Protein AF-A0A3N5U5L7-F1 (afdb_monomer)

pLDDT: mean 97.66, std 2.2, range [78.19, 98.88]

Nearest PDB structures (foldseek):
  3u27-assembly1_B  TM=9.961E-01  e=3.281E-22  Leptotrichia buccalis C-1013-b
  4tlh-assembly1_A  TM=9.902E-01  e=1.292E-21  Clostridium perfringens E str. JGS1987
  3i82-assembly1_A  TM=9.880E-01  e=2.127E-20  Escherichia coli K-12
  3i87-assembly1_A  TM=8.824E-01  e=1.938E-16  Escherichia coli K-12
  3mpv-assembly1_A  TM=9.400E-01  e=2.726E-14  Escherichia coli K-12

Mean predicted aligned error: 2.47 Å

Foldseek 3Di:
DQLLVFFQKDWPDKAFAAQAQVDDPDPPRGTMDIDIDHPDPVRRVRSVVRVVCCVVPAFDWDALDDVSPWIKTFHKDQFDGPHVCVVLVHDGTFIKGKIKTAQPLQVQLQVQLVVQAVKDWSDWAHAPGSNRMTITIITDHRVSSVRSSVSSSVSSSVCVVPVPDD

Structure (mmCIF, N/CA/C/O backbone):
data_AF-A0A3N5U5L7-F1
#
_entry.id   AF-A0A3N5U5L7-F1
#
loop_
_atom_site.group_PDB
_atom_site.id
_atom_site.type_symbol
_atom_site.label_atom_id
_atom_site.label_alt_id
_atom_site.label_comp_id
_atom_site.label_asym_id
_atom_site.label_entity_id
_atom_site.label_seq_id
_atom_site.pdbx_PDB_ins_code
_atom_site.Cartn_x
_atom_site.Cartn_y
_atom_site.Cartn_z
_atom_site.occupancy
_atom_site.B_iso_or_equiv
_atom_site.auth_seq_id
_atom_site.auth_comp_id
_atom_site.auth_asym_id
_atom_site.auth_atom_id
_atom_site.pdbx_PDB_model_num
ATOM 1 N N . ASP A 1 1 ? -7.140 1.249 5.758 1.00 98.19 1 ASP A N 1
ATOM 2 C CA . ASP A 1 1 ? -6.351 2.030 6.728 1.00 98.19 1 ASP A CA 1
ATOM 3 C C . ASP A 1 1 ? -6.893 3.435 6.901 1.00 98.19 1 ASP A C 1
ATOM 5 O O . ASP A 1 1 ? -7.345 3.739 7.987 1.00 98.19 1 ASP A O 1
ATOM 9 N N . GLU A 1 2 ? -6.950 4.261 5.847 1.00 98.44 2 GLU A N 1
ATOM 10 C CA . GLU A 1 2 ? -7.453 5.643 5.971 1.00 98.44 2 GLU A CA 1
ATOM 11 C C . GLU A 1 2 ? -8.809 5.740 6.685 1.00 98.44 2 GLU A C 1
ATOM 13 O O . GLU A 1 2 ? -8.973 6.559 7.581 1.00 98.44 2 GLU A O 1
ATOM 18 N N . ALA A 1 3 ? -9.745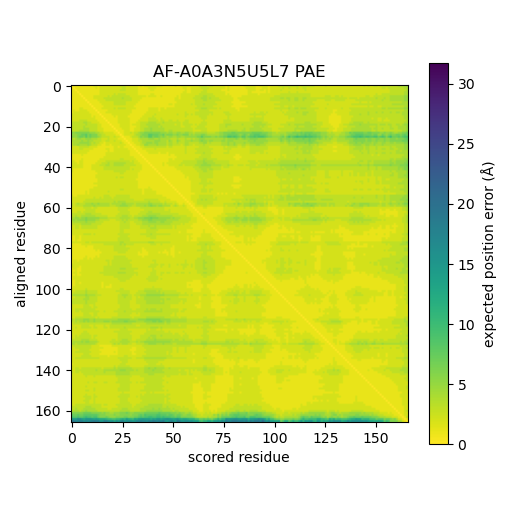 4.844 6.358 1.00 98.62 3 ALA A N 1
ATOM 19 C CA . ALA A 1 3 ? -11.055 4.768 7.000 1.00 98.62 3 ALA A CA 1
ATOM 20 C C . ALA A 1 3 ? -10.988 4.731 8.538 1.00 98.62 3 ALA A C 1
ATOM 22 O O . ALA A 1 3 ? -11.742 5.447 9.185 1.00 98.62 3 ALA A O 1
ATOM 23 N N . THR A 1 4 ? -10.044 3.983 9.120 1.00 98.69 4 THR A N 1
ATOM 24 C CA . THR A 1 4 ? -9.914 3.826 10.581 1.00 98.69 4 THR A CA 1
ATOM 25 C C . THR A 1 4 ? -9.344 5.074 11.265 1.00 98.69 4 THR A C 1
ATOM 27 O O . THR A 1 4 ? -9.173 5.093 12.479 1.00 98.69 4 THR A O 1
ATOM 30 N N . LYS A 1 5 ? -8.929 6.088 10.495 1.00 98.44 5 LYS A N 1
ATOM 31 C CA . LYS A 1 5 ? -8.514 7.404 11.006 1.00 98.44 5 LYS A CA 1
ATOM 32 C C . LYS A 1 5 ? -9.638 8.432 10.927 1.00 98.44 5 LYS A C 1
ATOM 34 O O . LYS A 1 5 ? -9.564 9.450 11.607 1.00 98.44 5 LYS A O 1
ATOM 39 N N . MET A 1 6 ? -10.622 8.186 10.065 1.00 98.31 6 MET A N 1
ATOM 40 C CA . MET A 1 6 ? -11.657 9.152 9.695 1.00 98.31 6 MET A CA 1
ATOM 41 C C . MET A 1 6 ? -13.028 8.812 10.288 1.00 98.31 6 MET A C 1
ATOM 43 O O . MET A 1 6 ? -13.911 9.664 10.270 1.00 98.31 6 MET A O 1
ATOM 47 N N . ALA A 1 7 ? -13.203 7.588 10.785 1.00 98.44 7 ALA A N 1
ATOM 48 C CA . ALA A 1 7 ? -14.426 7.081 11.394 1.00 98.44 7 ALA A CA 1
ATOM 49 C C . ALA A 1 7 ? -14.088 6.019 12.455 1.00 98.44 7 ALA A C 1
ATOM 51 O O . ALA A 1 7 ? -12.998 5.434 12.420 1.00 98.44 7 ALA A O 1
ATOM 52 N N . ASP A 1 8 ? -15.028 5.754 13.360 1.00 98.50 8 ASP A N 1
ATOM 53 C CA . ASP A 1 8 ? -14.964 4.676 14.352 1.00 98.50 8 ASP A CA 1
ATOM 54 C C . ASP A 1 8 ? -15.259 3.327 13.679 1.00 98.50 8 ASP A C 1
ATOM 56 O O . ASP A 1 8 ? -16.349 2.755 13.762 1.00 98.50 8 ASP A O 1
ATOM 60 N N . VAL A 1 9 ? -14.285 2.870 12.890 1.00 98.81 9 VAL A N 1
ATOM 61 C CA . VAL A 1 9 ? -14.366 1.633 12.117 1.00 98.81 9 VAL A CA 1
ATOM 62 C C . VAL A 1 9 ? -13.071 0.841 12.180 1.00 98.81 9 VAL A C 1
ATOM 64 O O . VAL A 1 9 ? -11.964 1.384 12.216 1.00 98.81 9 VAL A O 1
ATOM 67 N N . GLU A 1 10 ? -13.218 -0.471 12.062 1.00 98.56 10 GLU A N 1
ATOM 68 C CA . GLU A 1 10 ? -12.124 -1.427 11.980 1.00 98.56 10 GLU A CA 1
ATOM 69 C C . GLU A 1 10 ? -12.199 -2.217 10.675 1.0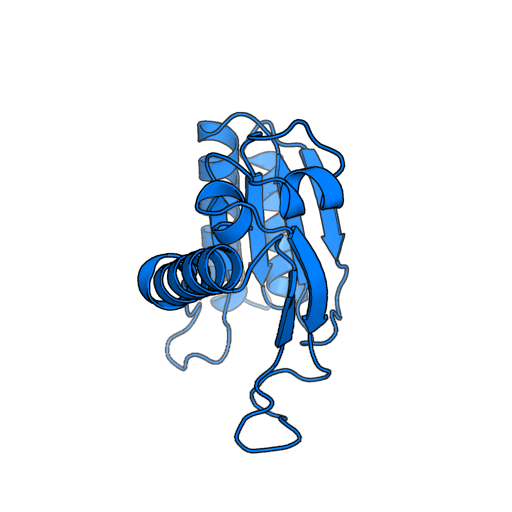0 98.56 10 GLU A C 1
ATOM 71 O O . GLU A 1 10 ? -13.277 -2.521 10.158 1.00 98.56 10 GLU A O 1
ATOM 76 N N . VAL A 1 11 ? -11.037 -2.581 10.132 1.00 98.62 11 VAL A N 1
ATOM 77 C CA . VAL A 1 11 ? -10.956 -3.502 8.993 1.00 98.62 11 VAL A CA 1
ATOM 78 C C . VAL A 1 11 ? -10.978 -4.926 9.539 1.00 98.62 11 VAL A C 1
ATOM 80 O O . VAL A 1 11 ? -9.985 -5.393 10.090 1.00 98.62 11 VAL A O 1
ATOM 83 N N . VAL A 1 12 ? -12.096 -5.626 9.361 1.00 98.38 12 VAL A N 1
ATOM 84 C CA . VAL A 1 12 ? -12.278 -7.003 9.865 1.00 98.38 12 VAL A CA 1
ATOM 85 C C . VAL A 1 12 ? -11.924 -8.070 8.830 1.00 98.38 12 VAL A C 1
ATOM 87 O O . VAL A 1 12 ? -11.767 -9.243 9.159 1.00 98.38 12 VAL A O 1
ATOM 90 N N . TYR A 1 13 ? -11.791 -7.672 7.564 1.00 98.44 13 TYR A N 1
ATOM 91 C CA . TYR A 1 13 ? -11.360 -8.542 6.478 1.00 98.44 13 TYR A CA 1
ATOM 92 C C . TYR A 1 13 ? -10.716 -7.712 5.370 1.00 98.44 13 TYR A C 1
ATOM 94 O O . TYR A 1 13 ? -11.236 -6.657 5.013 1.00 98.44 13 TYR A O 1
ATOM 102 N N . ALA A 1 14 ? -9.616 -8.203 4.805 1.00 97.62 14 ALA A N 1
ATOM 103 C CA . ALA A 1 14 ? -9.004 -7.666 3.596 1.00 97.62 14 ALA A CA 1
ATOM 104 C C . ALA A 1 14 ? -8.207 -8.777 2.903 1.00 97.62 14 ALA A C 1
ATOM 106 O O . ALA A 1 14 ? -7.223 -9.273 3.457 1.00 97.62 14 ALA A O 1
ATOM 107 N N . ARG A 1 15 ? -8.639 -9.198 1.712 1.00 97.81 15 ARG A N 1
ATOM 108 C CA . ARG A 1 15 ? -7.950 -10.222 0.914 1.00 97.81 15 ARG A CA 1
ATOM 109 C C . ARG A 1 15 ? -7.983 -9.881 -0.563 1.00 97.81 15 ARG A C 1
ATOM 111 O O . ARG A 1 15 ? -9.025 -9.489 -1.087 1.00 97.81 15 ARG A O 1
ATOM 118 N N . SER A 1 16 ? -6.840 -10.074 -1.206 1.00 97.81 16 SER A N 1
ATOM 119 C CA . SER A 1 16 ? -6.693 -9.964 -2.652 1.00 97.81 16 SER A CA 1
ATOM 120 C C . SER A 1 16 ? -7.152 -11.244 -3.348 1.00 97.81 16 SER A C 1
ATOM 122 O O . SER A 1 16 ? -7.212 -12.314 -2.739 1.00 97.81 16 SER A O 1
ATOM 124 N N . PHE A 1 17 ? -7.478 -11.139 -4.631 1.00 98.00 17 PHE A N 1
ATOM 125 C CA . PHE A 1 17 ? -7.908 -12.265 -5.454 1.00 98.00 17 PHE A CA 1
ATOM 126 C C . PHE A 1 17 ? -6.800 -12.745 -6.383 1.00 98.00 17 PHE A C 1
ATOM 128 O O . PHE A 1 17 ? -5.992 -11.958 -6.880 1.00 98.00 17 PHE A O 1
ATOM 135 N N . TYR A 1 18 ? -6.790 -14.057 -6.623 1.00 98.12 18 TYR A N 1
ATOM 136 C CA . TYR A 1 18 ? -5.787 -14.693 -7.463 1.00 98.12 18 TYR A CA 1
ATOM 137 C C . TYR A 1 18 ? -5.798 -14.131 -8.888 1.00 98.12 18 TYR A C 1
ATOM 139 O O . TYR A 1 18 ? -6.858 -13.969 -9.488 1.00 98.12 18 TYR A O 1
ATOM 147 N N . ALA A 1 19 ? -4.602 -13.868 -9.416 1.00 97.19 19 ALA A N 1
ATOM 148 C CA . ALA A 1 19 ? -4.327 -13.338 -10.751 1.00 97.19 19 ALA A CA 1
ATOM 149 C C . ALA A 1 19 ? -4.798 -11.891 -11.031 1.00 97.19 19 ALA A C 1
ATOM 151 O O . ALA A 1 19 ? -4.620 -11.403 -12.145 1.00 97.19 19 ALA A O 1
ATOM 152 N N . GLY A 1 20 ? -5.312 -11.161 -10.037 1.00 96.94 20 GLY A N 1
ATOM 153 C CA . GLY A 1 20 ? -5.597 -9.727 -10.167 1.00 96.94 20 GLY A CA 1
ATOM 154 C C . GLY A 1 20 ? -6.759 -9.366 -11.106 1.00 96.94 20 GLY A C 1
ATOM 155 O O . GLY A 1 20 ? -7.462 -10.221 -11.652 1.00 96.94 20 GLY A O 1
ATOM 156 N N . ALA A 1 21 ? -6.986 -8.064 -11.301 1.00 96.31 21 ALA A N 1
ATOM 157 C CA . ALA A 1 21 ? -8.223 -7.545 -11.899 1.00 96.31 21 ALA A CA 1
ATOM 158 C C . ALA A 1 21 ? -8.388 -7.894 -13.387 1.00 96.31 21 ALA A C 1
ATOM 160 O O . ALA A 1 21 ? -9.512 -7.927 -13.892 1.00 96.31 21 ALA A O 1
ATOM 161 N N . LYS A 1 22 ? -7.287 -8.206 -14.084 1.00 95.31 22 LYS A N 1
ATOM 162 C CA . LYS A 1 22 ? -7.303 -8.671 -15.483 1.00 95.31 22 LYS A CA 1
ATOM 163 C C . LYS A 1 22 ? -7.878 -10.092 -15.633 1.00 95.31 22 LYS A C 1
ATOM 165 O O . LYS A 1 22 ? -8.240 -10.476 -16.742 1.00 95.31 22 LYS A O 1
ATOM 170 N N . HIS A 1 23 ? -8.011 -10.846 -14.537 1.00 96.88 23 HIS A N 1
ATOM 171 C CA . HIS A 1 23 ? -8.480 -12.239 -14.514 1.00 96.88 23 HIS A CA 1
ATOM 172 C C . HIS A 1 23 ? -9.662 -12.450 -13.552 1.00 96.88 23 HIS A C 1
ATOM 174 O O . HIS A 1 23 ? -9.788 -13.475 -12.885 1.00 96.88 23 HIS A O 1
ATOM 180 N N . THR A 1 24 ? -10.546 -11.457 -13.475 1.00 95.56 24 THR A N 1
ATOM 181 C CA . THR A 1 24 ? -11.654 -11.432 -12.518 1.00 95.56 24 THR A CA 1
ATOM 182 C C . THR A 1 24 ? -12.761 -12.456 -12.828 1.00 95.56 24 THR A C 1
ATOM 184 O O . THR A 1 24 ? -13.107 -12.694 -13.986 1.00 95.56 24 THR A O 1
ATOM 187 N N . SER A 1 25 ? -13.367 -13.043 -11.788 1.00 94.06 25 SER A N 1
ATOM 188 C CA . SER A 1 25 ? -14.450 -14.040 -11.911 1.00 94.06 25 SER A CA 1
ATOM 189 C C . SER A 1 25 ? -15.811 -13.445 -12.292 1.00 94.06 25 SER A C 1
ATOM 191 O O . SER A 1 25 ? -16.733 -14.177 -12.652 1.00 94.06 25 SER A O 1
ATOM 193 N N . GLY A 1 26 ? -15.965 -12.122 -12.203 1.00 94.12 26 GLY A N 1
ATOM 194 C CA . GLY A 1 26 ? -17.213 -11.436 -12.503 1.00 94.12 26 GLY A CA 1
ATOM 195 C C . GLY A 1 26 ? -17.042 -9.924 -12.575 1.00 94.12 26 GLY A C 1
ATOM 196 O O . GLY A 1 26 ? -16.074 -9.365 -12.068 1.00 94.12 26 GLY A O 1
ATOM 197 N N . LYS A 1 27 ? -18.024 -9.247 -13.184 1.00 95.00 27 LYS A N 1
ATOM 198 C CA . LYS A 1 27 ? -17.988 -7.801 -13.481 1.00 95.00 27 LYS A CA 1
ATOM 199 C C . LYS A 1 27 ? -17.622 -6.912 -12.282 1.00 95.00 27 LYS A C 1
ATOM 201 O O . LYS A 1 27 ? -17.038 -5.852 -12.475 1.00 95.00 27 LYS A O 1
ATOM 206 N N . TRP A 1 28 ? -17.996 -7.324 -11.072 1.00 94.19 28 TRP A N 1
ATOM 207 C CA . TRP A 1 28 ? -17.844 -6.532 -9.849 1.00 94.19 28 TRP A CA 1
ATOM 208 C C . TRP A 1 28 ? -16.825 -7.106 -8.866 1.00 94.19 28 TRP A C 1
ATOM 210 O O . TRP A 1 28 ? -16.663 -6.537 -7.792 1.00 94.19 28 TRP A O 1
ATOM 220 N N . SER A 1 29 ? -16.166 -8.223 -9.192 1.00 94.12 29 SER A N 1
ATOM 221 C CA . SER A 1 29 ? -15.249 -8.852 -8.240 1.00 94.12 29 SER A CA 1
ATOM 222 C C . SER A 1 29 ? -13.968 -8.024 -8.089 1.00 94.12 29 SER A C 1
ATOM 224 O O . SER A 1 29 ? -13.465 -7.881 -6.983 1.00 94.12 29 SER A O 1
ATOM 226 N N . GLY A 1 30 ? -13.449 -7.431 -9.170 1.00 96.12 30 GLY A N 1
ATOM 227 C CA . GLY A 1 30 ? -12.178 -6.701 -9.112 1.00 96.12 30 GLY A CA 1
ATOM 228 C C . GLY A 1 30 ? -11.034 -7.629 -8.691 1.00 96.12 30 GLY A C 1
ATOM 229 O O . GLY A 1 30 ? -10.961 -8.754 -9.191 1.00 96.12 30 GLY A O 1
ATOM 230 N N . GLU A 1 31 ? -10.174 -7.167 -7.777 1.00 97.25 31 GLU A N 1
ATOM 231 C CA . GLU A 1 31 ? -8.999 -7.913 -7.285 1.00 97.25 31 GLU A CA 1
ATOM 232 C C . GLU A 1 31 ? -8.777 -7.883 -5.767 1.00 97.25 31 GLU A C 1
ATOM 234 O O . GLU A 1 31 ? -7.771 -8.401 -5.287 1.00 97.25 31 GLU A O 1
ATOM 239 N N . ILE A 1 32 ? -9.694 -7.290 -5.001 1.00 96.62 32 ILE A N 1
ATOM 240 C CA . ILE A 1 32 ? -9.621 -7.228 -3.539 1.00 96.62 32 ILE A CA 1
ATOM 241 C C . ILE A 1 32 ? -11.021 -7.101 -2.941 1.00 96.62 32 ILE A C 1
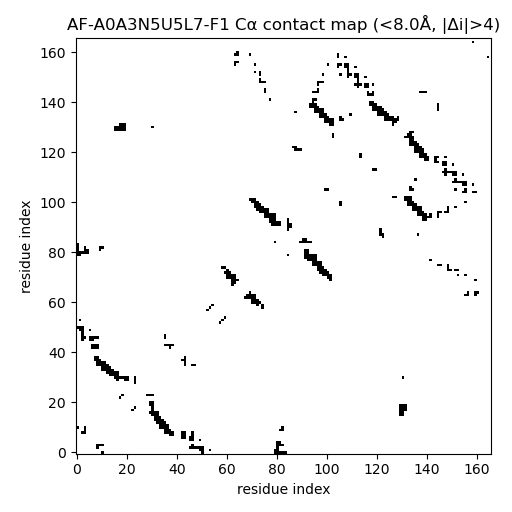ATOM 243 O O . ILE A 1 32 ? -11.877 -6.396 -3.475 1.00 96.62 32 ILE A O 1
ATOM 247 N N . MET A 1 33 ? -11.234 -7.737 -1.791 1.00 97.06 33 MET A N 1
ATOM 248 C CA . MET A 1 33 ? -12.393 -7.509 -0.934 1.00 97.06 33 MET A CA 1
ATOM 249 C C . MET A 1 33 ? -11.936 -7.055 0.446 1.00 97.06 33 MET A C 1
ATOM 251 O O . MET A 1 33 ? -11.129 -7.728 1.086 1.00 97.06 33 MET A O 1
ATOM 255 N N . ALA A 1 34 ? -12.492 -5.936 0.907 1.00 97.50 34 ALA A N 1
ATOM 256 C CA . ALA A 1 34 ? -12.290 -5.414 2.250 1.00 97.50 34 ALA A CA 1
ATOM 257 C C . ALA A 1 34 ? -13.637 -5.161 2.938 1.00 97.50 34 ALA A C 1
ATOM 259 O O . ALA A 1 34 ? -14.582 -4.696 2.300 1.00 97.50 34 ALA A O 1
ATOM 260 N N . ILE A 1 35 ? -13.719 -5.467 4.233 1.00 98.56 35 ILE A N 1
ATOM 261 C CA . ILE A 1 35 ? -14.924 -5.305 5.053 1.00 98.56 35 ILE A CA 1
ATOM 262 C C . ILE A 1 35 ? -14.585 -4.406 6.239 1.00 98.56 35 ILE A C 1
ATOM 264 O O . ILE A 1 35 ? -13.622 -4.664 6.964 1.00 98.56 35 ILE A O 1
ATOM 268 N N . LEU A 1 36 ? -15.395 -3.362 6.424 1.00 98.69 36 LEU A N 1
ATOM 269 C CA . LEU A 1 36 ? -15.349 -2.475 7.583 1.00 98.69 36 LEU A CA 1
ATOM 270 C C . LEU A 1 36 ? -16.463 -2.848 8.562 1.00 98.69 36 LEU A C 1
ATOM 272 O O . LEU A 1 36 ? -17.608 -3.029 8.145 1.00 98.69 36 LEU A O 1
ATOM 276 N N . ALA A 1 37 ? -16.131 -2.929 9.846 1.00 98.75 37 ALA A N 1
ATOM 277 C CA . ALA A 1 37 ? -17.094 -3.006 10.939 1.00 98.75 37 ALA A CA 1
ATOM 278 C C . ALA A 1 37 ? -17.057 -1.702 11.740 1.00 98.75 37 ALA A C 1
ATOM 280 O O . ALA A 1 37 ? -16.000 -1.093 11.870 1.00 98.75 37 ALA A O 1
ATOM 281 N N . GLY A 1 38 ? -18.203 -1.280 12.263 1.00 98.44 38 GLY A N 1
ATOM 282 C CA . GLY A 1 38 ? -18.346 -0.096 13.109 1.00 98.44 38 GLY A CA 1
ATOM 283 C C . GLY A 1 38 ? -19.566 -0.246 14.022 1.00 98.44 38 GLY A C 1
ATOM 284 O O . GLY A 1 38 ? -20.350 -1.184 13.831 1.00 98.44 38 GLY A O 1
ATOM 285 N N . PRO A 1 39 ? -19.741 0.646 15.009 1.00 98.44 39 PRO A N 1
ATOM 286 C CA . PRO A 1 39 ? -20.804 0.541 16.008 1.00 98.44 39 PRO A CA 1
ATOM 287 C C . PRO A 1 39 ? -22.201 0.786 15.421 1.00 98.44 39 PRO A C 1
ATOM 289 O O . PRO A 1 39 ? -23.190 0.259 15.932 1.00 98.44 39 PRO A O 1
ATOM 292 N N . ASP A 1 40 ? -22.291 1.554 14.333 1.00 98.44 40 ASP A N 1
ATOM 293 C CA . ASP A 1 40 ? -23.544 1.878 13.664 1.00 98.44 40 ASP A CA 1
ATOM 294 C C . ASP A 1 40 ? -23.361 2.130 12.147 1.00 98.44 40 ASP A C 1
ATOM 296 O O . ASP A 1 40 ? -22.237 2.256 11.643 1.00 98.44 40 ASP A O 1
ATOM 300 N N . PRO A 1 41 ? -24.463 2.193 11.369 1.00 98.62 41 PRO A N 1
ATOM 301 C CA . PRO A 1 41 ? -24.388 2.416 9.925 1.00 98.62 41 PRO A CA 1
ATOM 302 C C . PRO A 1 41 ? -23.821 3.778 9.496 1.00 98.62 41 PRO A C 1
ATOM 304 O O . PRO A 1 41 ? -23.423 3.915 8.335 1.00 98.62 41 PRO A O 1
ATOM 307 N N . ALA A 1 42 ? -23.837 4.798 10.362 1.00 98.56 42 ALA A N 1
ATOM 308 C CA . ALA A 1 42 ? -23.309 6.119 10.037 1.00 98.56 42 ALA A CA 1
ATOM 309 C C . ALA A 1 42 ? -21.776 6.096 10.036 1.00 98.56 42 ALA A C 1
ATOM 311 O O . ALA A 1 42 ? -21.178 6.541 9.053 1.00 98.56 42 ALA A O 1
ATOM 312 N N . GLU A 1 43 ? -21.159 5.477 11.044 1.00 98.69 43 GLU A N 1
ATOM 313 C CA . GLU A 1 43 ? -19.702 5.290 11.112 1.00 98.69 43 GLU A CA 1
ATOM 314 C C . GLU A 1 43 ? -19.185 4.426 9.958 1.00 98.69 43 GLU A C 1
ATOM 316 O O . GLU A 1 43 ? -18.251 4.808 9.249 1.00 98.69 43 GLU A O 1
ATOM 321 N N . VAL A 1 44 ? -19.864 3.312 9.656 1.00 98.69 44 VAL A N 1
ATOM 322 C CA . VAL A 1 44 ? -19.501 2.468 8.502 1.00 98.69 44 VAL A CA 1
ATOM 323 C C . VAL A 1 44 ? -19.577 3.258 7.191 1.00 98.69 44 VAL A C 1
ATOM 325 O O . VAL A 1 44 ? -18.686 3.152 6.346 1.00 98.69 44 VAL A O 1
ATOM 328 N N . ARG A 1 45 ? -20.608 4.094 7.006 1.00 98.75 45 ARG A N 1
ATOM 329 C CA . ARG A 1 45 ? -20.740 4.945 5.813 1.00 98.75 45 ARG A CA 1
ATOM 330 C C . ARG A 1 45 ? -19.630 5.992 5.733 1.00 98.75 45 ARG A C 1
ATOM 332 O O . ARG A 1 45 ? -19.096 6.206 4.645 1.00 98.75 45 ARG A O 1
ATOM 339 N N . ALA A 1 46 ? -19.283 6.632 6.848 1.00 98.69 46 ALA A N 1
ATOM 340 C CA . ALA A 1 46 ? -18.182 7.590 6.909 1.00 98.69 46 ALA A CA 1
ATOM 341 C C . ALA A 1 46 ? -16.844 6.920 6.548 1.00 98.69 46 ALA A C 1
ATOM 343 O O . ALA A 1 46 ? -16.121 7.419 5.682 1.00 98.69 46 ALA A O 1
ATOM 344 N N . GLY A 1 47 ? -16.574 5.735 7.106 1.00 98.69 47 GLY A N 1
ATOM 345 C CA . GLY A 1 47 ? -15.396 4.930 6.786 1.00 98.69 47 GLY A CA 1
ATOM 346 C C . GLY A 1 47 ? -15.326 4.520 5.311 1.00 98.69 47 GLY A C 1
ATOM 347 O O . GLY A 1 47 ? -14.278 4.660 4.677 1.00 98.69 47 GLY A O 1
ATOM 348 N N . LEU A 1 48 ? -16.445 4.073 4.728 1.00 98.62 48 LEU A N 1
ATOM 349 C CA . LEU A 1 48 ? -16.525 3.742 3.300 1.00 98.62 48 LEU A CA 1
ATOM 350 C C . LEU A 1 48 ? -16.274 4.964 2.410 1.00 98.62 48 LEU A C 1
ATOM 352 O O . LEU A 1 48 ? -15.529 4.860 1.437 1.00 98.62 48 LEU A O 1
ATOM 356 N N . ASN A 1 49 ? -16.846 6.123 2.747 1.00 98.62 49 ASN A N 1
ATOM 357 C CA . ASN A 1 49 ? -16.615 7.360 1.997 1.00 98.62 49 ASN A CA 1
ATOM 358 C C . ASN A 1 49 ? -15.134 7.759 2.019 1.00 98.62 49 ASN A C 1
ATOM 360 O O . ASN A 1 49 ? -14.573 8.055 0.965 1.00 98.62 49 ASN A O 1
ATOM 364 N N . ALA A 1 50 ? -14.489 7.701 3.189 1.00 98.56 50 ALA A N 1
ATOM 365 C CA . ALA A 1 50 ? -13.061 7.978 3.324 1.00 98.56 50 ALA A CA 1
ATOM 366 C C . ALA A 1 50 ? -12.200 6.988 2.519 1.00 98.56 50 ALA A C 1
ATOM 368 O O . ALA A 1 50 ? -11.263 7.395 1.835 1.00 98.56 50 ALA A O 1
ATOM 369 N N . ALA A 1 51 ? -12.535 5.693 2.544 1.00 98.19 51 ALA A N 1
ATOM 370 C CA . ALA A 1 51 ? -11.832 4.684 1.754 1.00 98.19 51 ALA A CA 1
ATOM 371 C C . ALA A 1 51 ? -11.962 4.936 0.241 1.00 98.19 51 ALA A C 1
ATOM 373 O O . ALA A 1 51 ? -10.964 4.894 -0.479 1.00 98.19 51 ALA A O 1
ATOM 374 N N . VAL A 1 52 ? -13.176 5.223 -0.240 1.00 97.56 52 VAL A N 1
ATOM 375 C CA . VAL A 1 52 ? -13.440 5.495 -1.662 1.00 97.56 52 VAL A CA 1
ATOM 376 C C . VAL A 1 52 ? -12.722 6.758 -2.129 1.00 97.56 52 VAL A C 1
ATOM 378 O O . VAL A 1 52 ? -12.136 6.750 -3.213 1.00 97.56 52 VAL A O 1
ATOM 381 N N . ASP A 1 53 ? -12.749 7.828 -1.334 1.00 98.31 53 ASP A N 1
ATOM 382 C CA . ASP A 1 53 ? -12.039 9.067 -1.655 1.00 98.31 53 ASP A CA 1
ATOM 383 C C . ASP A 1 53 ? -10.525 8.836 -1.749 1.00 98.31 53 ASP A C 1
ATOM 385 O O . ASP A 1 53 ? -9.887 9.222 -2.731 1.00 98.31 53 ASP A O 1
ATOM 389 N N . TYR A 1 54 ? -9.954 8.103 -0.790 1.00 97.88 54 TYR A N 1
ATOM 390 C CA . TYR A 1 54 ? -8.524 7.805 -0.772 1.00 97.88 54 TYR A CA 1
ATOM 391 C C . TYR A 1 54 ? -8.073 6.967 -1.975 1.00 97.88 54 TYR A C 1
ATOM 393 O O . TYR A 1 54 ? -7.047 7.270 -2.590 1.00 97.88 54 TYR A O 1
ATOM 401 N N . ILE A 1 55 ? -8.845 5.938 -2.345 1.00 95.19 55 ILE A N 1
ATOM 402 C CA . ILE A 1 55 ? -8.561 5.097 -3.521 1.00 95.19 55 ILE A CA 1
ATOM 403 C C . ILE A 1 55 ? -8.575 5.936 -4.804 1.00 95.19 55 ILE A C 1
ATOM 405 O O . ILE A 1 55 ? -7.751 5.724 -5.687 1.00 95.19 55 ILE A O 1
ATOM 409 N N . LYS A 1 56 ? -9.481 6.915 -4.909 1.00 95.25 56 LYS A N 1
ATOM 410 C CA . LYS A 1 56 ? -9.608 7.759 -6.105 1.00 95.25 56 LYS A CA 1
ATOM 411 C C . LYS A 1 56 ? -8.559 8.863 -6.204 1.00 95.25 56 LYS A C 1
ATOM 413 O O . LYS A 1 56 ? -8.299 9.330 -7.308 1.00 95.25 56 LYS A O 1
ATOM 418 N N . THR A 1 57 ? -8.007 9.321 -5.080 1.00 95.88 57 THR A N 1
ATOM 419 C CA . THR A 1 57 ? -7.225 10.570 -5.051 1.00 95.88 57 THR A CA 1
ATOM 420 C C . THR A 1 57 ? -5.795 10.427 -4.540 1.00 95.88 57 THR A C 1
ATOM 422 O O . THR A 1 57 ? -4.977 11.305 -4.817 1.00 95.88 57 THR A O 1
ATOM 425 N N . LYS A 1 58 ? -5.472 9.367 -3.784 1.00 95.62 58 LYS A N 1
ATOM 426 C CA . LYS A 1 58 ? -4.175 9.221 -3.096 1.00 95.62 58 LYS A CA 1
ATOM 427 C C . LYS A 1 58 ? -3.452 7.915 -3.411 1.00 95.62 58 LYS A C 1
ATOM 429 O O . LYS A 1 58 ? -2.242 7.948 -3.607 1.00 95.62 58 LYS A O 1
ATOM 434 N N . ALA A 1 59 ? -4.158 6.786 -3.453 1.00 93.25 59 ALA A N 1
ATOM 435 C CA . ALA A 1 59 ? -3.553 5.475 -3.700 1.00 93.25 59 ALA A CA 1
ATOM 436 C C . ALA A 1 59 ? -3.421 5.201 -5.209 1.00 93.25 59 ALA A C 1
ATOM 438 O O . ALA A 1 59 ? -4.208 4.460 -5.792 1.00 93.25 59 ALA A O 1
ATOM 439 N N . ILE A 1 60 ? -2.417 5.818 -5.836 1.00 94.44 60 ILE A N 1
ATOM 440 C CA . ILE A 1 60 ? -2.204 5.769 -7.287 1.00 94.44 60 ILE A CA 1
ATOM 441 C C . ILE A 1 60 ? -1.086 4.787 -7.653 1.00 94.44 60 ILE A C 1
ATOM 443 O O . ILE A 1 60 ? 0.023 4.875 -7.127 1.00 94.44 60 ILE A O 1
ATOM 447 N N . TRP A 1 61 ? -1.386 3.879 -8.581 1.00 97.38 61 TRP A N 1
ATOM 448 C CA . TRP A 1 61 ? -0.396 3.047 -9.265 1.00 97.38 61 TRP A CA 1
ATOM 449 C C . TRP A 1 61 ? 0.226 3.813 -10.430 1.00 97.38 61 TRP A C 1
ATOM 451 O O . TRP A 1 61 ? -0.459 4.577 -11.111 1.00 97.38 61 TRP A O 1
ATOM 461 N N . TYR A 1 62 ? 1.512 3.584 -10.670 1.00 98.06 62 TYR A N 1
ATOM 462 C CA . TYR A 1 62 ? 2.263 4.212 -11.750 1.00 98.06 62 TYR A CA 1
ATOM 463 C C . TYR A 1 62 ? 2.715 3.162 -12.753 1.00 98.06 62 TYR A C 1
ATOM 465 O O . TYR A 1 62 ? 3.037 2.033 -12.382 1.00 98.06 62 TYR A O 1
ATOM 473 N N . SER A 1 63 ? 2.768 3.571 -14.013 1.00 98.19 63 SER A N 1
ATOM 474 C CA . SER A 1 63 ? 3.382 2.796 -15.078 1.00 98.19 63 SER A CA 1
ATOM 475 C C . SER A 1 63 ? 4.896 2.996 -15.086 1.00 98.19 63 SER A C 1
ATOM 477 O O . SER A 1 63 ? 5.379 4.111 -14.863 1.00 98.19 63 SER A O 1
ATOM 479 N N . ALA A 1 64 ? 5.646 1.917 -15.303 1.00 98.19 64 ALA A N 1
ATOM 480 C CA . ALA A 1 64 ? 7.100 1.932 -15.420 1.00 98.19 64 ALA A CA 1
ATOM 481 C C . ALA A 1 64 ? 7.591 1.954 -16.877 1.00 98.19 64 ALA A C 1
ATOM 483 O O . ALA A 1 64 ? 8.793 2.086 -17.107 1.00 98.19 64 ALA A O 1
ATOM 484 N N . ASN A 1 65 ? 6.688 1.830 -17.853 1.00 97.69 65 ASN A N 1
ATOM 485 C CA . ASN A 1 65 ? 6.997 1.785 -19.279 1.00 97.69 65 ASN A CA 1
ATOM 486 C C . ASN A 1 65 ? 5.859 2.357 -20.144 1.00 97.69 65 ASN A C 1
ATOM 488 O O . ASN A 1 65 ? 4.771 2.635 -19.664 1.00 97.69 65 ASN A O 1
ATOM 492 N N . GLU A 1 66 ? 6.115 2.583 -21.433 1.00 97.12 66 GLU A N 1
ATOM 493 C CA . GLU A 1 66 ? 5.187 3.326 -22.306 1.00 97.12 66 GLU A CA 1
ATOM 494 C C . GLU A 1 66 ? 3.856 2.607 -22.583 1.00 97.12 66 GLU A C 1
ATOM 496 O O . GLU A 1 66 ? 2.871 3.262 -22.916 1.00 97.12 66 GLU A O 1
ATOM 501 N N . ASP A 1 67 ? 3.818 1.277 -22.471 1.00 97.12 67 ASP A N 1
ATOM 502 C CA . ASP A 1 67 ? 2.654 0.448 -22.808 1.00 97.12 67 ASP A CA 1
ATOM 503 C C . ASP A 1 67 ? 1.848 -0.029 -21.585 1.00 97.12 67 ASP A C 1
ATOM 505 O O . ASP A 1 67 ? 0.948 -0.860 -21.723 1.00 97.12 67 ASP A O 1
ATOM 509 N N . ASP A 1 68 ? 2.165 0.483 -20.391 1.00 96.88 68 ASP A N 1
ATOM 510 C CA . ASP A 1 68 ? 1.505 0.150 -19.123 1.00 96.88 68 ASP A CA 1
ATOM 511 C C . ASP A 1 68 ? 1.515 -1.349 -18.768 1.00 96.88 68 ASP A C 1
ATOM 513 O O . ASP A 1 68 ? 0.663 -1.845 -18.015 1.00 96.88 68 ASP A O 1
ATOM 517 N N . SER A 1 69 ? 2.486 -2.101 -19.295 1.00 96.69 69 SER A N 1
ATOM 518 C CA . SER A 1 69 ? 2.634 -3.526 -18.985 1.00 96.69 69 SER A CA 1
ATOM 519 C C . SER A 1 69 ? 3.338 -3.791 -17.650 1.00 96.69 69 SER A C 1
ATOM 521 O O . SER A 1 69 ? 3.114 -4.852 -17.061 1.00 96.69 69 SER A O 1
ATOM 523 N N . ILE A 1 70 ? 4.111 -2.829 -17.130 1.00 97.69 70 ILE A N 1
ATOM 524 C CA . ILE A 1 70 ? 4.795 -2.912 -15.833 1.00 97.69 70 ILE A CA 1
ATOM 525 C C . ILE A 1 70 ? 4.267 -1.798 -14.928 1.00 97.69 70 ILE A C 1
ATOM 527 O O . ILE A 1 70 ? 4.479 -0.617 -15.193 1.00 97.69 70 ILE A O 1
ATOM 531 N N . ALA A 1 71 ? 3.598 -2.167 -13.837 1.00 98.12 71 ALA A N 1
ATOM 532 C CA . ALA A 1 71 ? 3.048 -1.218 -12.873 1.00 98.12 71 ALA A CA 1
ATOM 533 C C . ALA A 1 71 ? 3.706 -1.366 -11.497 1.00 98.12 71 ALA A C 1
ATOM 535 O O . ALA A 1 71 ? 4.168 -2.442 -11.114 1.00 98.12 71 ALA A O 1
ATOM 536 N N . PHE A 1 72 ? 3.727 -0.282 -10.728 1.00 98.69 72 PHE A N 1
ATOM 537 C CA . PHE A 1 72 ? 4.257 -0.274 -9.368 1.00 98.69 72 PHE A CA 1
ATOM 538 C C . PHE A 1 72 ? 3.563 0.779 -8.493 1.00 98.69 72 PHE A C 1
ATOM 540 O O . PHE A 1 72 ? 2.893 1.694 -8.977 1.00 98.69 72 PHE A O 1
ATOM 547 N N . PHE A 1 73 ? 3.725 0.643 -7.180 1.00 98.69 73 PHE A N 1
ATOM 548 C CA . PHE A 1 73 ? 3.055 1.441 -6.159 1.00 98.69 73 PHE A CA 1
ATOM 549 C C . PHE A 1 73 ? 4.075 1.902 -5.105 1.00 98.69 73 PHE A C 1
ATOM 551 O O . PHE A 1 73 ? 4.357 1.158 -4.169 1.00 98.69 73 PHE A O 1
ATOM 558 N N . PRO A 1 74 ? 4.685 3.092 -5.260 1.00 98.12 74 PRO A N 1
ATOM 559 C CA . PRO A 1 74 ? 5.676 3.645 -4.336 1.00 98.12 74 PRO A CA 1
ATOM 560 C C . PRO A 1 74 ? 5.014 4.607 -3.332 1.00 98.12 74 PRO A C 1
ATOM 562 O O . PRO A 1 74 ? 5.255 5.817 -3.356 1.00 98.12 74 PRO A O 1
ATOM 565 N N . HIS A 1 75 ? 4.110 4.107 -2.492 1.00 98.62 75 HIS A N 1
ATOM 566 C CA . HIS A 1 75 ? 3.226 4.969 -1.704 1.00 98.62 75 HIS A CA 1
ATOM 567 C C . HIS A 1 75 ? 3.759 5.245 -0.301 1.00 98.62 75 HIS A C 1
ATOM 569 O O . HIS A 1 75 ? 4.190 4.334 0.399 1.00 98.62 75 HIS A O 1
ATOM 575 N N . VAL A 1 76 ? 3.686 6.497 0.152 1.00 98.44 76 VAL A N 1
ATOM 576 C CA . VAL A 1 76 ? 4.109 6.887 1.506 1.00 98.44 76 VAL A CA 1
ATOM 577 C C . VAL A 1 76 ? 2.889 7.254 2.331 1.00 98.44 76 VAL A C 1
ATOM 579 O O . VAL A 1 76 ? 2.119 8.149 1.978 1.00 98.44 76 VAL A O 1
ATOM 582 N N . ILE A 1 77 ? 2.745 6.595 3.473 1.00 98.50 77 ILE A N 1
ATOM 583 C CA . ILE A 1 77 ? 1.709 6.876 4.459 1.00 98.50 77 ILE A CA 1
ATOM 584 C C . ILE A 1 77 ? 2.402 7.570 5.627 1.00 98.50 77 ILE A C 1
ATOM 586 O O . ILE A 1 77 ? 3.114 6.943 6.404 1.00 98.50 77 ILE A O 1
ATOM 590 N N . SER A 1 78 ? 2.203 8.883 5.747 1.00 97.69 78 SER A N 1
ATOM 591 C CA . SER A 1 78 ? 2.843 9.698 6.790 1.00 97.69 78 SER A CA 1
ATOM 592 C C . SER A 1 78 ? 2.384 9.343 8.203 1.00 97.69 78 SER A C 1
ATOM 594 O O . SER A 1 78 ? 3.131 9.540 9.155 1.00 97.69 78 SER A O 1
ATOM 596 N N . ARG A 1 79 ? 1.154 8.837 8.335 1.00 98.25 79 ARG A N 1
ATOM 597 C CA . ARG A 1 79 ? 0.562 8.412 9.601 1.00 98.25 79 ARG A CA 1
ATOM 598 C C . ARG A 1 79 ? -0.403 7.257 9.360 1.00 98.25 79 ARG A C 1
ATOM 600 O O . ARG A 1 79 ? -1.467 7.456 8.758 1.00 98.25 79 ARG A O 1
ATOM 607 N N . THR A 1 80 ? -0.016 6.070 9.813 1.00 98.69 80 THR A N 1
ATOM 608 C CA . THR A 1 80 ? -0.843 4.856 9.748 1.00 98.69 80 THR A CA 1
ATOM 609 C C . THR A 1 80 ? -2.068 4.941 10.660 1.00 98.69 80 THR A C 1
ATOM 611 O O . THR A 1 80 ? -2.056 5.606 11.699 1.00 98.69 80 THR A O 1
ATOM 614 N N . GLY A 1 81 ? -3.157 4.312 10.229 1.00 98.75 81 GLY A N 1
ATOM 615 C CA . GLY A 1 81 ? -4.325 4.000 11.044 1.00 98.75 81 GLY A CA 1
ATOM 616 C C . GLY A 1 81 ? -4.143 2.689 11.808 1.00 98.75 81 GLY A C 1
ATOM 617 O O . GLY A 1 81 ? -3.100 2.042 11.736 1.00 98.75 81 GLY A O 1
ATOM 618 N N . SER A 1 82 ? -5.176 2.281 12.545 1.00 98.62 82 SER A N 1
ATOM 619 C CA . SER A 1 82 ? -5.129 1.079 13.383 1.00 98.62 82 SER A CA 1
ATOM 620 C C . SER A 1 82 ? -4.867 -0.191 12.575 1.00 98.62 82 SER A C 1
ATOM 622 O O . SER A 1 82 ? -4.166 -1.077 13.058 1.00 98.62 82 SER A O 1
ATOM 624 N N . TYR A 1 83 ? -5.354 -0.266 11.332 1.00 98.69 83 TYR A N 1
ATOM 625 C CA . TYR A 1 83 ? -5.209 -1.458 10.498 1.00 98.69 83 TYR A CA 1
ATOM 626 C C . TYR A 1 83 ? -3.753 -1.745 10.107 1.00 98.69 83 TYR A C 1
ATOM 628 O O . TYR A 1 83 ? -3.249 -2.835 10.379 1.00 98.69 83 TYR A O 1
ATOM 636 N N . LEU A 1 84 ? -3.058 -0.791 9.476 1.00 98.50 84 LEU A N 1
ATOM 637 C CA . LEU A 1 84 ? -1.678 -1.015 9.033 1.00 98.50 84 LEU A CA 1
ATOM 638 C C . LEU A 1 84 ? -0.691 -1.015 10.194 1.00 98.50 84 LEU A C 1
ATOM 640 O O . LEU A 1 84 ? 0.262 -1.792 10.152 1.00 98.50 84 LEU A O 1
ATOM 644 N N . SER A 1 85 ? -0.931 -0.216 11.241 1.00 98.62 85 SER A N 1
ATOM 645 C CA . SER A 1 85 ? -0.103 -0.275 12.449 1.00 98.62 85 SER A CA 1
ATOM 646 C C . SER A 1 85 ? -0.157 -1.663 13.094 1.00 98.62 85 SER A C 1
ATOM 648 O O . SER A 1 85 ? 0.890 -2.232 13.395 1.00 98.62 85 SER A O 1
ATOM 650 N N . ALA A 1 86 ? -1.355 -2.246 13.234 1.00 98.25 86 ALA A N 1
ATOM 651 C CA . ALA A 1 86 ? -1.517 -3.593 13.778 1.00 98.25 86 ALA A CA 1
ATOM 652 C C . ALA A 1 86 ? -0.904 -4.666 12.866 1.00 98.25 86 ALA A C 1
ATOM 654 O O . ALA A 1 86 ? -0.158 -5.516 13.346 1.00 98.25 86 ALA A O 1
ATOM 655 N N . MET A 1 87 ? -1.161 -4.605 11.552 1.00 97.56 87 MET A N 1
ATOM 656 C CA . MET A 1 87 ? -0.603 -5.555 10.577 1.00 97.56 87 MET A CA 1
ATOM 657 C C . MET A 1 87 ? 0.931 -5.571 10.599 1.00 97.56 87 MET A C 1
ATOM 659 O O . MET A 1 87 ? 1.535 -6.639 10.554 1.00 97.56 87 MET A O 1
ATOM 663 N N . CYS A 1 88 ? 1.555 -4.395 10.665 1.00 97.88 88 CYS A N 1
ATOM 664 C CA . CYS A 1 88 ? 3.010 -4.251 10.660 1.00 97.88 88 CYS A CA 1
ATOM 665 C C . CYS A 1 88 ? 3.638 -4.400 12.053 1.00 97.88 88 CYS A C 1
ATOM 667 O O . CYS A 1 88 ? 4.856 -4.309 12.175 1.00 97.88 88 CYS A O 1
ATOM 669 N N . ASN A 1 89 ? 2.830 -4.588 13.103 1.00 98.19 89 ASN A N 1
ATOM 670 C CA . ASN A 1 89 ? 3.277 -4.599 14.496 1.00 98.19 89 ASN A CA 1
ATOM 671 C C . ASN A 1 89 ? 4.135 -3.366 14.862 1.00 98.19 89 ASN A C 1
ATOM 673 O O . ASN A 1 89 ? 5.211 -3.479 15.453 1.00 98.19 89 ASN A O 1
ATOM 677 N N . ILE A 1 90 ? 3.657 -2.176 14.488 1.00 98.50 90 ILE A N 1
ATOM 678 C CA . ILE A 1 90 ? 4.296 -0.881 14.772 1.00 98.50 90 ILE A CA 1
ATOM 679 C C . ILE A 1 90 ? 3.362 0.024 15.586 1.00 98.50 90 ILE A C 1
ATOM 681 O O . ILE A 1 90 ? 2.144 -0.177 15.570 1.00 98.50 90 ILE A O 1
ATOM 685 N N . PRO A 1 91 ? 3.893 1.046 16.285 1.00 98.56 91 PRO A N 1
ATOM 686 C CA . PRO A 1 91 ? 3.061 2.016 16.987 1.00 98.56 91 PRO A CA 1
ATOM 687 C C . PRO A 1 91 ? 2.016 2.680 16.079 1.00 98.56 91 PRO A C 1
ATOM 689 O O . PRO A 1 91 ? 2.265 2.963 14.904 1.00 98.56 91 PRO A O 1
ATOM 692 N N . LEU A 1 92 ? 0.840 2.964 16.647 1.00 98.50 92 LEU A N 1
ATOM 693 C CA . LEU A 1 92 ? -0.221 3.674 15.940 1.00 98.50 92 LEU A CA 1
ATOM 694 C C . LEU A 1 92 ? 0.275 5.035 15.444 1.00 98.50 92 LEU A C 1
ATOM 696 O O . LEU A 1 92 ? 0.754 5.858 16.227 1.00 98.50 92 LEU A O 1
ATOM 700 N N . GLY A 1 93 ? 0.098 5.296 14.151 1.00 98.38 93 GLY A N 1
ATOM 701 C CA . GLY A 1 93 ? 0.501 6.555 13.539 1.00 98.38 93 GLY A CA 1
ATOM 702 C C . G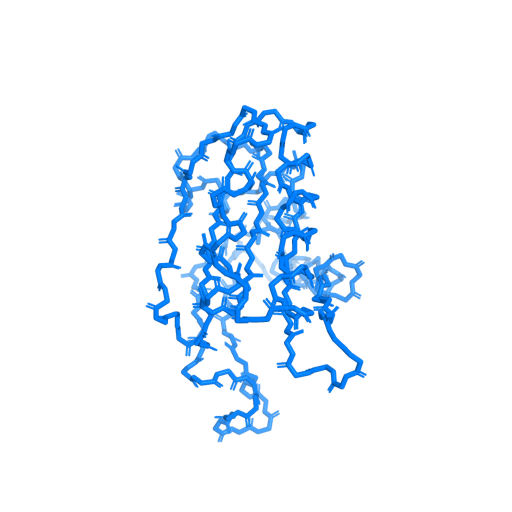LY A 1 93 ? 1.958 6.611 13.089 1.00 98.38 93 GLY A C 1
ATOM 703 O O . GLY A 1 93 ? 2.364 7.647 12.564 1.00 98.38 93 GLY A O 1
ATOM 704 N N . SER A 1 94 ? 2.725 5.527 13.221 1.00 98.62 94 SER A N 1
ATOM 705 C CA . SER A 1 94 ? 4.051 5.434 12.609 1.00 98.62 94 SER A CA 1
ATOM 706 C C . SER A 1 94 ? 3.978 5.655 11.089 1.00 98.62 94 SER A C 1
ATOM 708 O O . SER A 1 94 ? 3.034 5.167 10.450 1.00 98.62 94 SER A O 1
ATOM 710 N N . PRO A 1 95 ? 4.945 6.366 10.485 1.00 98.69 95 PRO A N 1
ATOM 711 C CA . PRO A 1 95 ? 5.060 6.462 9.037 1.00 98.69 95 PRO A CA 1
ATOM 712 C C . PRO A 1 95 ? 5.469 5.121 8.426 1.00 98.69 95 PRO A C 1
ATOM 714 O O . PRO A 1 95 ? 6.223 4.352 9.032 1.00 98.69 95 PRO A O 1
ATOM 717 N N . ILE A 1 96 ? 5.009 4.866 7.203 1.00 98.75 96 ILE A N 1
ATOM 718 C CA . ILE A 1 96 ? 5.463 3.729 6.400 1.00 98.75 96 ILE A CA 1
ATOM 719 C C . ILE A 1 96 ? 5.604 4.107 4.924 1.00 98.75 96 ILE A C 1
ATOM 721 O O . ILE A 1 96 ? 4.842 4.918 4.393 1.00 98.75 96 ILE A O 1
ATOM 725 N N . ALA A 1 97 ? 6.548 3.465 4.246 1.00 98.75 97 ALA A N 1
ATOM 726 C CA . ALA A 1 97 ? 6.578 3.346 2.797 1.00 98.75 97 ALA A CA 1
ATOM 727 C C . ALA A 1 97 ? 5.978 1.989 2.409 1.00 98.75 97 ALA A C 1
ATOM 729 O O . ALA A 1 97 ? 6.525 0.944 2.758 1.00 98.75 97 ALA A O 1
ATOM 730 N N . TYR A 1 98 ? 4.846 2.008 1.712 1.00 98.75 98 TYR A N 1
ATOM 731 C CA . TYR A 1 98 ? 4.189 0.830 1.165 1.00 98.75 98 TYR A CA 1
ATOM 732 C C . TYR A 1 98 ? 4.566 0.697 -0.311 1.00 98.75 98 TYR A C 1
ATOM 734 O O . TYR A 1 98 ? 4.101 1.461 -1.156 1.00 98.75 98 TYR A O 1
ATOM 742 N N . LEU A 1 99 ? 5.442 -0.265 -0.593 1.00 98.81 99 LEU A N 1
ATOM 743 C CA . LEU A 1 99 ? 6.104 -0.434 -1.878 1.00 98.81 99 LEU A CA 1
ATOM 744 C C . LEU A 1 99 ? 5.679 -1.759 -2.513 1.00 98.81 99 LEU A C 1
ATOM 746 O O . LEU A 1 99 ? 5.818 -2.823 -1.908 1.00 98.81 99 LEU A O 1
ATOM 750 N N . VAL A 1 100 ? 5.143 -1.702 -3.727 1.00 98.81 100 VAL A N 1
ATOM 751 C CA . VAL A 1 100 ? 4.679 -2.879 -4.479 1.00 98.81 100 VAL A CA 1
ATOM 752 C C . VAL A 1 100 ? 5.171 -2.758 -5.916 1.00 98.81 100 VAL A C 1
ATOM 754 O O . VAL A 1 100 ? 5.109 -1.677 -6.497 1.00 98.81 100 VAL A O 1
ATOM 757 N N . ALA A 1 101 ? 5.668 -3.848 -6.491 1.00 98.69 101 ALA A N 1
ATOM 758 C CA . ALA A 1 101 ? 6.054 -3.928 -7.900 1.00 98.69 101 ALA A CA 1
ATOM 759 C C . ALA A 1 101 ? 6.018 -5.388 -8.372 1.00 98.69 101 ALA A C 1
ATOM 761 O O . ALA A 1 101 ? 5.789 -6.311 -7.579 1.00 98.69 101 ALA A O 1
ATOM 762 N N . THR A 1 102 ? 6.199 -5.598 -9.671 1.00 97.81 102 THR A N 1
ATOM 763 C CA . THR A 1 102 ? 6.354 -6.931 -10.259 1.00 97.81 102 THR A CA 1
ATOM 764 C C . THR A 1 102 ? 7.567 -7.665 -9.654 1.00 97.81 102 THR A C 1
ATOM 766 O O . THR A 1 102 ? 8.447 -7.024 -9.070 1.00 97.81 102 THR A O 1
ATOM 769 N N . PRO A 1 103 ? 7.616 -9.012 -9.707 1.00 98.06 103 PRO A N 1
ATOM 770 C CA . PRO A 1 103 ? 8.519 -9.805 -8.868 1.00 98.06 103 PRO A CA 1
ATOM 771 C C . PRO A 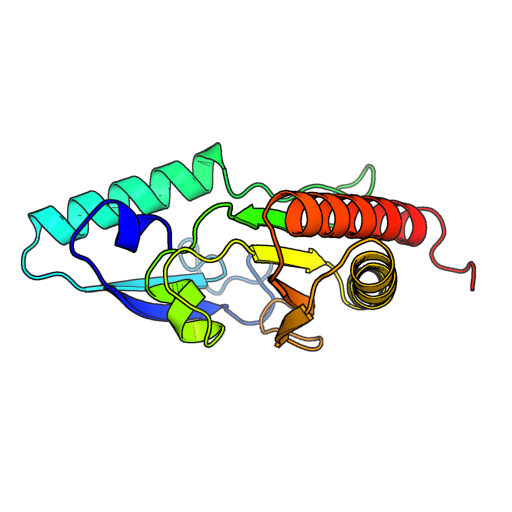1 103 ? 10.004 -9.417 -8.914 1.00 98.06 103 PRO A C 1
ATOM 773 O O . PRO A 1 103 ? 10.616 -9.260 -7.858 1.00 98.06 103 PRO A O 1
ATOM 776 N N . ASN A 1 104 ? 10.585 -9.252 -10.106 1.00 96.12 104 ASN A N 1
ATOM 777 C CA . ASN A 1 104 ? 12.018 -8.976 -10.249 1.00 96.12 104 ASN A CA 1
ATOM 778 C C . ASN A 1 104 ? 12.334 -7.511 -9.940 1.00 96.12 104 ASN A C 1
ATOM 780 O O . ASN A 1 104 ? 13.213 -7.219 -9.129 1.00 96.12 104 ASN A O 1
ATOM 784 N N . GLU A 1 105 ? 11.577 -6.599 -10.546 1.00 97.75 105 GLU A N 1
ATOM 785 C CA . GLU A 1 105 ? 11.691 -5.155 -10.369 1.00 97.75 105 GLU A CA 1
ATOM 786 C C . GLU A 1 105 ? 11.592 -4.791 -8.890 1.00 97.75 105 GLU A C 1
ATOM 788 O O . GLU A 1 105 ? 12.419 -4.043 -8.374 1.00 97.75 105 GLU A O 1
ATOM 793 N N . GLY A 1 106 ? 10.614 -5.366 -8.192 1.00 97.88 106 GLY A N 1
ATOM 794 C CA . GLY A 1 106 ? 10.372 -5.092 -6.787 1.00 97.88 106 GLY A CA 1
ATOM 795 C C . GLY A 1 106 ? 11.461 -5.618 -5.859 1.00 97.88 106 GLY A C 1
ATOM 796 O O . GLY A 1 106 ? 11.882 -4.885 -4.967 1.00 97.88 106 GLY A O 1
ATOM 797 N N . LEU A 1 107 ? 11.957 -6.845 -6.058 1.00 97.94 107 LEU A N 1
ATOM 798 C CA . LEU A 1 107 ? 13.014 -7.393 -5.197 1.00 97.94 107 LEU A CA 1
ATOM 799 C C . LEU A 1 107 ? 14.337 -6.633 -5.360 1.00 97.94 107 LEU A C 1
ATOM 801 O O . LEU A 1 107 ? 15.000 -6.345 -4.364 1.00 97.94 107 LEU A O 1
ATOM 805 N N . VAL A 1 108 ? 14.694 -6.249 -6.590 1.00 97.75 108 VAL A N 1
ATOM 806 C CA . VAL A 1 108 ? 15.879 -5.412 -6.848 1.00 97.75 108 VAL A CA 1
ATOM 807 C C . VAL A 1 108 ? 15.682 -4.002 -6.276 1.00 97.75 108 VAL A C 1
ATOM 809 O O . VAL A 1 108 ? 16.584 -3.446 -5.647 1.00 97.75 108 VAL A O 1
ATOM 812 N N . ALA A 1 109 ? 14.492 -3.421 -6.441 1.00 98.50 109 ALA A N 1
ATOM 813 C CA . ALA A 1 109 ? 14.171 -2.098 -5.916 1.00 98.50 109 ALA A CA 1
ATOM 814 C C . ALA A 1 109 ? 14.079 -2.042 -4.385 1.00 98.50 109 ALA A C 1
ATOM 816 O O . ALA A 1 109 ? 14.400 -1.007 -3.801 1.00 98.50 109 ALA A O 1
ATOM 817 N N . LEU A 1 110 ? 13.686 -3.135 -3.725 1.00 98.69 110 LEU A N 1
ATOM 818 C CA . LEU A 1 110 ? 13.685 -3.248 -2.266 1.00 98.69 110 LEU A CA 1
ATOM 819 C C . LEU A 1 110 ? 15.099 -3.077 -1.701 1.00 98.69 110 LEU A C 1
ATOM 821 O O . LEU A 1 110 ? 15.290 -2.280 -0.785 1.00 98.69 110 LEU A O 1
ATOM 825 N N . ASP A 1 111 ? 16.097 -3.762 -2.263 1.00 98.44 111 ASP A N 1
ATOM 826 C CA . ASP A 1 111 ? 17.492 -3.606 -1.829 1.00 98.44 111 ASP A CA 1
ATOM 827 C C . ASP A 1 111 ? 17.972 -2.149 -1.970 1.00 98.44 111 ASP A C 1
ATOM 829 O O . ASP A 1 111 ? 18.550 -1.584 -1.038 1.00 98.44 111 ASP A O 1
ATOM 833 N N . ALA A 1 112 ? 17.650 -1.501 -3.094 1.00 98.31 112 ALA A N 1
ATOM 834 C CA . ALA A 1 112 ? 17.958 -0.087 -3.302 1.00 98.31 112 ALA A CA 1
ATOM 835 C C . ALA A 1 112 ? 17.259 0.825 -2.276 1.00 98.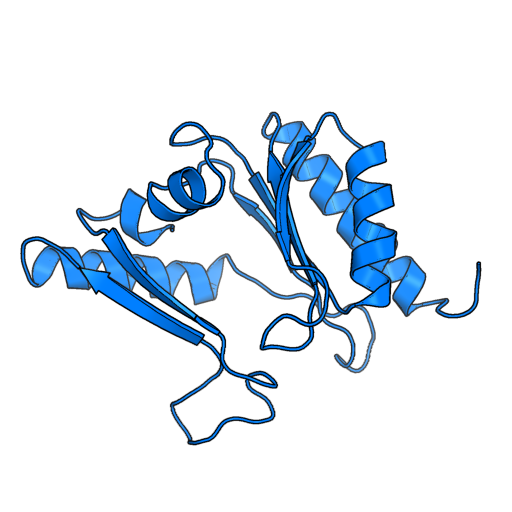31 112 ALA A C 1
ATOM 837 O O . ALA A 1 112 ? 17.875 1.761 -1.766 1.00 98.31 112 ALA A O 1
ATOM 838 N N . ALA A 1 113 ? 15.996 0.544 -1.941 1.00 98.75 113 ALA A N 1
ATOM 839 C CA . ALA A 1 113 ? 15.234 1.304 -0.955 1.00 98.75 113 ALA A CA 1
ATOM 840 C C . ALA A 1 113 ? 15.862 1.212 0.444 1.00 98.75 113 ALA A C 1
ATOM 842 O O . ALA A 1 113 ? 16.105 2.247 1.066 1.00 98.75 113 ALA A O 1
ATOM 843 N N . LEU A 1 114 ? 16.199 -0.000 0.896 1.00 98.75 114 LEU A N 1
ATOM 844 C CA . LEU A 1 114 ? 16.824 -0.246 2.204 1.00 98.75 114 LEU A CA 1
ATOM 845 C C . LEU A 1 114 ? 18.189 0.433 2.345 1.00 98.75 114 LEU A C 1
ATOM 847 O O . LEU A 1 114 ? 18.551 0.876 3.427 1.00 98.75 114 LEU A O 1
ATOM 851 N N . LYS A 1 115 ? 18.953 0.531 1.253 1.00 98.62 115 LYS A N 1
ATOM 852 C CA . LYS A 1 115 ? 20.270 1.189 1.246 1.00 98.62 115 LYS A CA 1
ATOM 853 C C . LYS A 1 115 ? 20.191 2.714 1.169 1.00 98.62 115 LYS A C 1
ATOM 855 O O . LYS A 1 115 ? 21.187 3.384 1.427 1.00 98.62 115 LYS A O 1
ATOM 860 N N . SER A 1 116 ? 19.044 3.264 0.776 1.00 98.19 116 SER A N 1
ATOM 861 C CA . SER A 1 116 ? 18.886 4.701 0.523 1.00 98.19 116 SER A CA 1
ATOM 862 C C . SER A 1 116 ? 18.504 5.526 1.752 1.00 98.19 116 SER A C 1
ATOM 864 O O . SER A 1 116 ? 18.664 6.746 1.730 1.00 98.19 116 SER A O 1
ATOM 866 N N . ALA A 1 117 ? 17.975 4.891 2.798 1.00 98.06 117 ALA A N 1
ATOM 867 C CA . ALA A 1 117 ? 17.409 5.571 3.956 1.00 98.06 117 ALA A CA 1
ATOM 868 C C . ALA A 1 117 ? 17.452 4.685 5.207 1.00 98.06 117 ALA A C 1
ATOM 870 O O . ALA A 1 117 ? 17.527 3.463 5.101 1.00 98.06 117 ALA A O 1
ATOM 871 N N . ASP A 1 118 ? 17.358 5.301 6.387 1.00 98.56 118 ASP A N 1
ATOM 872 C CA . ASP A 1 118 ? 17.253 4.583 7.662 1.00 98.56 118 ASP A CA 1
ATOM 873 C C . ASP A 1 118 ? 15.829 4.039 7.850 1.00 98.56 118 ASP A C 1
ATOM 875 O O . ASP A 1 118 ? 14.946 4.690 8.415 1.00 98.56 118 ASP A O 1
ATOM 879 N N . VAL A 1 119 ? 15.580 2.865 7.269 1.00 98.81 119 VAL A N 1
ATOM 880 C CA . VAL A 1 119 ? 14.283 2.187 7.299 1.00 98.81 119 VAL A CA 1
ATOM 881 C C . VAL A 1 119 ? 14.441 0.702 7.608 1.00 98.81 119 VAL A C 1
ATOM 883 O O . VAL A 1 119 ? 15.446 0.074 7.285 1.00 98.81 119 VAL A O 1
ATOM 886 N N . SER A 1 120 ? 13.410 0.115 8.210 1.00 98.62 120 SER A N 1
ATOM 887 C CA . SER A 1 120 ? 13.337 -1.313 8.531 1.00 98.62 120 SER A CA 1
ATOM 888 C C . SER A 1 120 ? 12.125 -1.963 7.873 1.00 98.62 120 SER A C 1
ATOM 890 O O . SER A 1 120 ? 11.054 -1.360 7.800 1.00 98.62 120 SER A O 1
ATOM 892 N N . ILE A 1 121 ? 12.275 -3.212 7.424 1.00 98.75 121 ILE A N 1
ATOM 893 C CA . ILE A 1 121 ? 11.154 -4.024 6.934 1.00 98.75 121 ILE A CA 1
ATOM 894 C C . ILE A 1 121 ? 10.246 -4.379 8.111 1.00 98.75 121 ILE A C 1
ATOM 896 O O . ILE A 1 121 ? 10.701 -4.985 9.079 1.00 98.75 121 ILE A O 1
ATOM 900 N N . VAL A 1 122 ? 8.959 -4.054 7.998 1.00 98.69 122 VAL A N 1
ATOM 901 C CA . VAL A 1 122 ? 7.935 -4.397 9.003 1.00 98.69 122 VAL A CA 1
ATOM 902 C C . VAL A 1 122 ? 6.860 -5.339 8.472 1.00 98.69 122 VAL A C 1
ATOM 904 O O . VAL A 1 122 ? 6.198 -6.023 9.244 1.00 98.69 122 VAL A O 1
ATOM 907 N N . ALA A 1 123 ? 6.728 -5.443 7.150 1.00 98.50 123 ALA A N 1
ATOM 908 C CA . ALA A 1 123 ? 5.960 -6.493 6.497 1.00 98.50 123 ALA A CA 1
ATOM 909 C C . ALA A 1 123 ? 6.566 -6.791 5.125 1.00 98.50 123 ALA A C 1
ATOM 911 O O . ALA A 1 123 ? 6.953 -5.870 4.407 1.00 98.50 123 ALA A O 1
ATOM 912 N N . LEU A 1 124 ? 6.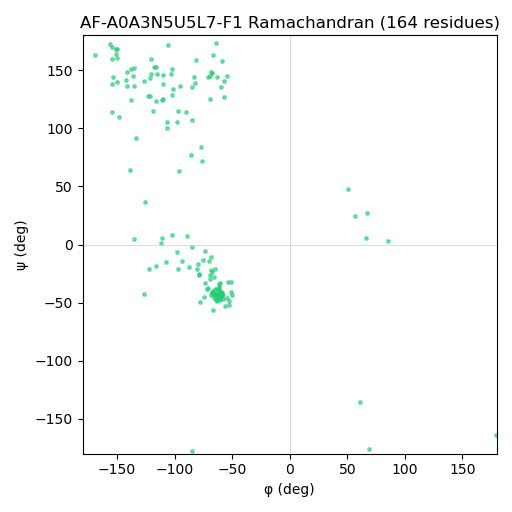625 -8.067 4.745 1.00 98.12 124 LEU A N 1
ATOM 913 C CA . LEU A 1 124 ? 7.128 -8.502 3.445 1.00 98.12 124 LEU A CA 1
ATOM 914 C C . LEU A 1 124 ? 6.231 -9.603 2.884 1.00 98.12 124 LEU A C 1
ATOM 916 O O . LEU A 1 124 ? 6.017 -10.633 3.515 1.00 98.12 124 LEU A O 1
ATOM 920 N N . THR A 1 125 ? 5.732 -9.377 1.676 1.00 97.94 125 THR A N 1
ATOM 921 C CA . THR A 1 125 ? 5.043 -10.362 0.845 1.00 97.94 125 THR A CA 1
ATOM 922 C C . THR A 1 125 ? 5.985 -10.746 -0.284 1.00 97.94 125 THR A C 1
ATOM 924 O O . THR A 1 125 ? 6.138 -10.001 -1.256 1.00 97.94 125 THR A O 1
ATOM 927 N N . MET A 1 126 ? 6.640 -11.897 -0.133 1.00 98.00 126 MET A N 1
ATOM 928 C CA . MET A 1 126 ? 7.462 -12.470 -1.198 1.00 98.00 126 MET A CA 1
ATOM 929 C C . MET A 1 126 ? 6.591 -12.805 -2.414 1.00 98.00 126 MET A C 1
ATOM 931 O O . MET A 1 126 ? 5.445 -13.224 -2.236 1.00 98.00 126 MET A O 1
ATOM 935 N N . PRO A 1 127 ? 7.104 -12.637 -3.644 1.00 97.00 127 PRO A N 1
ATOM 936 C CA . PRO A 1 127 ? 6.343 -12.992 -4.827 1.00 97.00 127 PRO A CA 1
ATOM 937 C C . PRO A 1 127 ? 6.173 -14.523 -4.944 1.00 97.00 127 PRO A C 1
ATOM 939 O O . PRO A 1 127 ? 7.111 -15.262 -4.633 1.00 97.00 127 PRO A O 1
ATOM 942 N N . PRO A 1 128 ? 5.025 -15.009 -5.452 1.00 97.12 128 PRO A N 1
ATOM 943 C CA . PRO A 1 128 ? 3.854 -14.220 -5.827 1.00 97.12 128 PRO A CA 1
ATOM 944 C C . PRO A 1 128 ? 2.921 -13.953 -4.630 1.00 97.12 128 PRO A C 1
ATOM 946 O O . PRO A 1 128 ? 2.558 -14.871 -3.894 1.00 97.12 128 PRO A O 1
ATOM 949 N N . SER A 1 129 ? 2.451 -12.707 -4.495 1.00 98.12 129 SER A N 1
ATOM 950 C CA . SER A 1 129 ? 1.163 -12.427 -3.846 1.00 98.12 129 SER A CA 1
ATOM 951 C C . SER A 1 129 ? 0.019 -13.050 -4.657 1.00 98.12 129 SER A C 1
ATOM 953 O O . SER A 1 129 ? 0.220 -13.493 -5.791 1.00 98.12 129 SER A O 1
ATOM 955 N N . GLU A 1 130 ? -1.213 -13.020 -4.147 1.00 97.88 130 GLU A N 1
ATOM 956 C CA . GLU A 1 130 ? -2.380 -13.472 -4.913 1.00 97.88 130 GLU A CA 1
ATOM 957 C C . GLU A 1 130 ? -2.483 -12.763 -6.281 1.00 97.88 130 GLU A C 1
ATOM 959 O O . GLU A 1 130 ? -2.871 -13.379 -7.270 1.00 97.88 130 GLU A O 1
ATOM 964 N N . THR A 1 131 ? -2.049 -11.504 -6.385 1.00 98.12 131 THR A N 1
ATOM 965 C CA . THR A 1 131 ? -2.070 -10.728 -7.637 1.00 98.12 131 THR A CA 1
ATOM 966 C C . THR A 1 131 ? -0.807 -10.872 -8.496 1.00 98.12 131 THR A C 1
ATOM 968 O O . THR A 1 131 ? -0.699 -10.194 -9.513 1.00 98.12 131 THR A O 1
ATOM 971 N N . ASN A 1 132 ? 0.125 -11.766 -8.141 1.00 98.25 132 ASN A N 1
ATOM 972 C CA . ASN A 1 132 ? 1.428 -11.976 -8.795 1.00 98.25 132 ASN A CA 1
ATOM 973 C C . ASN A 1 132 ? 2.426 -10.806 -8.669 1.00 98.25 132 ASN A C 1
ATOM 975 O O . ASN A 1 132 ? 3.313 -10.648 -9.507 1.00 98.25 132 ASN A O 1
ATOM 979 N N . TYR A 1 133 ? 2.315 -10.011 -7.606 1.00 98.62 133 TYR A N 1
ATOM 980 C CA . TYR A 1 133 ? 3.275 -8.956 -7.259 1.00 98.62 133 TYR A CA 1
ATOM 981 C C . TYR A 1 133 ? 4.145 -9.384 -6.071 1.00 98.62 133 TYR A C 1
ATOM 983 O O . TYR A 1 133 ? 3.882 -10.394 -5.415 1.00 98.62 133 TYR A O 1
ATOM 991 N N . MET A 1 134 ? 5.168 -8.592 -5.764 1.00 98.44 134 MET A N 1
ATOM 992 C CA . MET A 1 134 ? 5.753 -8.539 -4.423 1.00 98.44 134 MET A CA 1
ATOM 993 C C . MET A 1 134 ? 5.262 -7.278 -3.708 1.00 98.44 134 MET A C 1
ATOM 995 O O . MET A 1 134 ? 5.008 -6.264 -4.358 1.00 98.44 134 MET A O 1
ATOM 999 N N . GLY A 1 135 ? 5.167 -7.308 -2.378 1.00 98.44 135 GLY A N 1
ATOM 1000 C CA . GLY A 1 135 ? 4.856 -6.125 -1.565 1.00 98.44 135 GLY A CA 1
ATOM 1001 C C . GLY A 1 135 ? 5.747 -6.022 -0.330 1.00 98.44 135 GLY A C 1
ATOM 1002 O O . GLY A 1 135 ? 6.097 -7.036 0.264 1.00 98.44 135 GLY A O 1
ATOM 1003 N N . VAL A 1 136 ? 6.113 -4.814 0.078 1.00 98.81 136 VAL A N 1
ATOM 1004 C CA . VAL A 1 136 ? 6.880 -4.565 1.304 1.00 98.81 136 VAL A CA 1
ATOM 1005 C C . VAL A 1 136 ? 6.388 -3.291 1.980 1.00 98.81 136 VAL A C 1
ATOM 1007 O O . VAL A 1 136 ? 6.053 -2.308 1.319 1.00 98.81 136 VAL A O 1
ATOM 1010 N N . MET A 1 137 ? 6.333 -3.314 3.308 1.00 98.75 137 MET A N 1
ATOM 1011 C CA . MET A 1 137 ? 6.164 -2.117 4.122 1.00 98.75 137 MET A CA 1
ATOM 1012 C C . MET A 1 137 ? 7.451 -1.852 4.886 1.00 98.75 137 MET A C 1
ATOM 1014 O O . MET A 1 137 ? 7.950 -2.723 5.605 1.00 98.75 137 MET A O 1
ATOM 1018 N N . LEU A 1 138 ? 7.980 -0.646 4.709 1.00 98.88 138 LEU A N 1
ATOM 1019 C CA . LEU A 1 138 ? 9.160 -0.145 5.401 1.00 98.88 138 LEU A CA 1
ATOM 1020 C C . LEU A 1 138 ? 8.730 0.938 6.386 1.00 98.88 138 LEU A C 1
ATOM 1022 O O . LEU A 1 138 ? 7.909 1.779 6.033 1.00 98.88 138 LEU A O 1
ATOM 1026 N N . THR A 1 139 ? 9.283 0.941 7.595 1.00 98.81 139 THR A N 1
ATOM 1027 C CA . THR A 1 139 ? 9.063 2.007 8.584 1.00 98.81 139 THR A CA 1
ATOM 1028 C C . THR A 1 139 ? 10.378 2.703 8.919 1.00 98.81 139 THR A C 1
ATOM 1030 O O . THR A 1 139 ? 11.445 2.100 8.833 1.00 98.81 139 THR A O 1
ATOM 1033 N N . GLY A 1 140 ? 10.282 3.965 9.313 1.00 98.31 140 GLY A N 1
ATOM 1034 C CA . G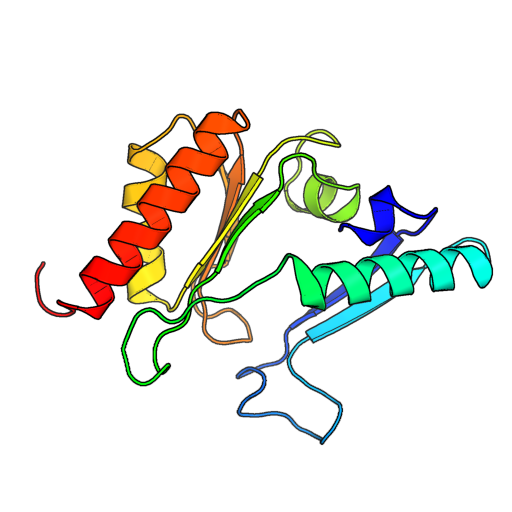LY A 1 140 ? 11.369 4.858 9.701 1.00 98.31 140 GLY A CA 1
ATOM 1035 C C . GLY A 1 140 ? 10.756 6.211 10.053 1.00 98.31 140 GLY A C 1
ATOM 1036 O O . GLY A 1 140 ? 9.534 6.317 10.224 1.00 98.31 140 GLY A O 1
ATOM 1037 N N . ASP A 1 141 ? 11.560 7.270 10.113 1.00 98.19 141 ASP A N 1
ATOM 1038 C CA . ASP A 1 141 ? 10.973 8.608 10.108 1.00 98.19 141 ASP A CA 1
ATOM 1039 C C . ASP A 1 141 ? 10.297 8.911 8.750 1.00 98.19 141 ASP A C 1
ATOM 1041 O O . ASP A 1 141 ? 10.469 8.204 7.748 1.00 98.19 141 ASP A O 1
ATOM 1045 N N . GLN A 1 142 ? 9.436 9.931 8.715 1.00 97.75 142 GLN A N 1
ATOM 1046 C CA . GLN A 1 142 ? 8.677 10.245 7.502 1.00 97.75 142 GLN A CA 1
ATOM 1047 C C . GLN A 1 142 ? 9.598 10.594 6.307 1.00 97.75 142 GLN A C 1
ATOM 1049 O O . GLN A 1 142 ? 9.339 10.080 5.212 1.00 97.75 142 GLN A O 1
ATOM 1054 N N . PRO A 1 143 ? 10.659 11.418 6.458 1.00 98.44 143 PRO A N 1
ATOM 1055 C CA . PRO A 1 143 ? 11.622 11.652 5.381 1.00 98.44 143 PRO A CA 1
ATOM 1056 C C . PRO A 1 143 ? 12.318 10.382 4.877 1.00 98.44 143 PRO A C 1
ATOM 1058 O O . PRO A 1 143 ? 12.449 10.220 3.664 1.00 98.44 143 PRO A O 1
ATOM 1061 N N . ALA A 1 144 ? 12.708 9.463 5.762 1.00 98.69 144 ALA A N 1
ATOM 1062 C CA . ALA A 1 144 ? 13.337 8.196 5.405 1.00 98.69 144 ALA A CA 1
ATOM 1063 C C . ALA A 1 144 ? 12.382 7.307 4.600 1.00 98.69 144 ALA A C 1
ATOM 1065 O O . ALA A 1 144 ? 12.770 6.773 3.562 1.00 98.69 144 ALA A O 1
ATOM 1066 N N . CYS A 1 145 ? 11.106 7.229 4.996 1.00 98.75 145 CYS A N 1
ATOM 1067 C CA . CYS A 1 145 ? 10.083 6.530 4.213 1.00 98.75 145 CYS A CA 1
ATOM 1068 C C . CYS A 1 145 ? 9.935 7.131 2.803 1.00 98.75 145 CYS A C 1
ATOM 1070 O O . CYS A 1 145 ? 9.831 6.400 1.817 1.00 98.75 145 CYS A O 1
ATOM 1072 N N . ALA A 1 146 ? 9.957 8.463 2.684 1.00 98.62 146 ALA A N 1
ATOM 1073 C CA . ALA A 1 146 ? 9.877 9.138 1.390 1.00 98.62 146 ALA A CA 1
ATOM 1074 C C . ALA A 1 146 ? 11.121 8.906 0.517 1.00 98.62 146 ALA A C 1
ATOM 1076 O O . ALA A 1 146 ? 10.987 8.663 -0.685 1.00 98.62 146 ALA A O 1
ATOM 1077 N N . ALA A 1 147 ? 12.314 8.936 1.113 1.00 98.75 147 ALA A N 1
ATOM 1078 C CA . ALA A 1 147 ? 13.567 8.632 0.430 1.00 98.75 147 ALA A CA 1
ATOM 1079 C C . ALA A 1 147 ? 13.596 7.178 -0.071 1.00 98.75 147 ALA A C 1
ATOM 1081 O O . ALA A 1 147 ? 13.871 6.948 -1.250 1.00 98.75 147 ALA A O 1
ATOM 1082 N N . ALA A 1 148 ? 13.195 6.222 0.773 1.00 98.81 148 ALA A N 1
ATOM 1083 C CA . ALA A 1 148 ? 13.080 4.813 0.407 1.00 98.81 148 ALA A CA 1
ATOM 1084 C C . ALA A 1 148 ? 12.088 4.594 -0.748 1.00 98.81 148 ALA A C 1
ATOM 1086 O O . ALA A 1 148 ? 12.404 3.893 -1.709 1.00 98.81 148 ALA A O 1
ATOM 1087 N N . ALA A 1 149 ? 10.915 5.238 -0.711 1.00 98.69 149 ALA A N 1
ATOM 1088 C CA . ALA A 1 149 ? 9.930 5.148 -1.791 1.00 98.69 149 ALA A CA 1
ATOM 1089 C C . ALA A 1 149 ? 10.436 5.750 -3.113 1.00 98.69 149 ALA A C 1
ATOM 1091 O O . ALA A 1 149 ? 10.188 5.196 -4.188 1.00 98.69 149 ALA A O 1
ATOM 1092 N N . ALA A 1 150 ? 11.176 6.861 -3.050 1.00 98.75 150 ALA A N 1
ATOM 1093 C CA . ALA A 1 150 ? 11.787 7.471 -4.226 1.00 98.75 150 ALA A CA 1
ATOM 1094 C C . ALA A 1 150 ? 12.880 6.576 -4.833 1.00 98.75 150 ALA A C 1
ATOM 1096 O O . ALA A 1 150 ? 12.909 6.400 -6.052 1.00 98.75 150 ALA A O 1
ATOM 1097 N N . ALA A 1 151 ? 13.741 5.982 -4.002 1.00 98.81 151 ALA A N 1
ATOM 1098 C CA . ALA A 1 151 ? 14.767 5.041 -4.444 1.00 98.81 151 ALA A CA 1
ATOM 1099 C C . ALA A 1 151 ? 14.156 3.772 -5.053 1.00 98.81 151 ALA A C 1
ATOM 1101 O O . ALA A 1 151 ? 14.581 3.351 -6.131 1.00 98.81 151 ALA A O 1
ATOM 1102 N N . PHE A 1 152 ? 13.111 3.225 -4.422 1.00 98.88 152 PHE A N 1
ATOM 1103 C CA . PHE A 1 152 ? 12.347 2.095 -4.949 1.00 98.88 152 PHE A CA 1
ATOM 1104 C C . PHE A 1 152 ? 11.799 2.399 -6.345 1.00 98.88 152 PHE A C 1
ATOM 1106 O O . PHE A 1 152 ? 12.085 1.672 -7.292 1.00 98.88 152 PHE A O 1
ATOM 1113 N N . ARG A 1 153 ? 11.081 3.522 -6.503 1.00 98.69 153 ARG A N 1
ATOM 1114 C CA . ARG A 1 153 ? 10.565 3.972 -7.804 1.00 98.69 153 ARG A CA 1
ATOM 1115 C C . ARG A 1 153 ? 11.666 4.041 -8.854 1.00 98.69 153 ARG A C 1
ATOM 1117 O O . ARG A 1 153 ? 11.507 3.496 -9.940 1.00 98.69 153 ARG A O 1
ATOM 1124 N N . ASN A 1 154 ? 12.760 4.734 -8.548 1.00 98.56 154 ASN A N 1
ATOM 1125 C CA . ASN A 1 154 ? 13.828 4.951 -9.519 1.00 98.56 154 ASN A CA 1
ATOM 1126 C C . ASN A 1 154 ? 14.444 3.619 -9.963 1.00 98.56 154 ASN A C 1
ATOM 1128 O O . ASN A 1 154 ? 14.699 3.436 -11.150 1.00 98.56 154 ASN A O 1
ATOM 1132 N N . LYS A 1 155 ? 14.619 2.674 -9.031 1.00 98.56 155 LYS A N 1
ATOM 1133 C CA . LYS A 1 155 ? 15.158 1.355 -9.357 1.00 98.56 155 LYS A CA 1
ATOM 1134 C C . LYS A 1 155 ? 14.172 0.497 -10.156 1.00 98.56 155 LYS A C 1
ATOM 1136 O O . LYS A 1 155 ? 14.610 -0.170 -11.084 1.00 98.56 155 LYS A O 1
ATOM 1141 N N . VAL A 1 156 ? 12.864 0.559 -9.882 1.00 98.56 156 VAL A N 1
ATOM 1142 C CA . VAL A 1 156 ? 11.848 -0.102 -10.727 1.00 98.56 156 VAL A CA 1
ATOM 1143 C C . VAL A 1 156 ? 11.931 0.401 -12.173 1.00 98.56 156 VAL A C 1
ATOM 1145 O O . VAL A 1 156 ? 11.976 -0.408 -13.093 1.00 98.56 156 VAL A O 1
ATOM 1148 N N . LEU A 1 157 ? 12.012 1.721 -12.378 1.00 98.38 157 LEU A N 1
ATOM 1149 C CA . LEU A 1 157 ? 12.130 2.325 -13.715 1.00 98.38 157 LEU A CA 1
ATOM 1150 C C . LEU A 1 157 ? 13.430 1.919 -14.432 1.00 98.38 157 LEU A C 1
ATOM 1152 O O . LEU A 1 157 ? 13.446 1.675 -15.640 1.00 98.38 157 LEU A O 1
ATOM 1156 N N . GLU A 1 158 ? 14.533 1.825 -13.694 1.00 97.81 158 GLU A N 1
ATOM 1157 C CA . GLU A 1 158 ? 15.816 1.358 -14.224 1.00 97.81 158 GLU A CA 1
ATOM 1158 C C . GLU A 1 158 ? 15.748 -0.107 -14.675 1.00 97.81 158 GLU A C 1
ATOM 1160 O O . GLU A 1 158 ? 16.139 -0.414 -15.800 1.00 97.81 158 GLU A O 1
ATOM 1165 N N . VAL A 1 159 ? 15.197 -1.001 -13.845 1.00 97.38 159 VAL A N 1
ATOM 1166 C CA . VAL A 1 159 ? 15.055 -2.425 -14.192 1.00 97.38 159 VAL A CA 1
ATOM 1167 C C . VAL A 1 159 ? 14.103 -2.603 -15.375 1.00 97.38 159 VAL A C 1
ATOM 1169 O O . VAL A 1 159 ? 14.420 -3.347 -16.298 1.00 97.38 159 VAL A O 1
ATOM 1172 N N . ALA A 1 160 ? 12.983 -1.875 -15.400 1.00 97.25 160 ALA A N 1
ATOM 1173 C CA . ALA A 1 160 ? 12.028 -1.923 -16.506 1.00 97.25 160 ALA A CA 1
ATOM 1174 C C . ALA A 1 160 ? 12.649 -1.471 -17.841 1.00 97.25 160 ALA A C 1
ATOM 1176 O O . ALA A 1 160 ? 12.349 -2.041 -18.888 1.00 97.25 160 ALA A O 1
ATOM 1177 N N . SER A 1 161 ? 13.538 -0.470 -17.814 1.00 97.00 161 SER A N 1
ATOM 1178 C CA . SER A 1 161 ? 14.221 0.025 -19.019 1.00 97.00 161 SER A CA 1
ATOM 1179 C C . SER A 1 161 ? 15.396 -0.851 -19.468 1.00 97.00 161 SER A C 1
ATOM 1181 O O . SER A 1 161 ? 15.724 -0.861 -20.654 1.00 97.00 161 SER A O 1
ATOM 1183 N N . HIS A 1 162 ? 16.022 -1.598 -18.552 1.00 95.50 162 HIS A N 1
ATOM 1184 C CA . HIS A 1 162 ? 17.210 -2.410 -18.831 1.00 95.50 162 HIS A CA 1
ATOM 1185 C C . HIS A 1 162 ? 17.161 -3.785 -18.130 1.00 95.50 162 HIS A C 1
ATOM 1187 O O . HIS A 1 162 ? 18.022 -4.087 -17.300 1.00 95.50 162 HIS A O 1
ATOM 1193 N N . PRO A 1 163 ? 16.208 -4.668 -18.480 1.00 92.56 163 PRO A N 1
ATOM 1194 C CA . PRO A 1 163 ? 15.906 -5.878 -17.702 1.00 92.56 163 PRO A CA 1
ATOM 1195 C C . PRO A 1 163 ? 17.003 -6.956 -17.715 1.00 92.56 163 PRO A C 1
ATOM 1197 O O . PRO A 1 163 ? 16.925 -7.919 -16.956 1.00 92.56 163 PRO A O 1
ATOM 1200 N N . PHE A 1 164 ? 18.017 -6.821 -18.574 1.00 92.88 164 PHE A N 1
ATOM 1201 C CA . PHE A 1 164 ? 19.105 -7.794 -18.730 1.00 92.88 164 PHE A CA 1
ATOM 1202 C C . PHE A 1 164 ? 20.470 -7.289 -18.242 1.00 92.88 164 PHE A C 1
ATOM 1204 O O . PHE A 1 164 ? 21.464 -7.992 -18.413 1.00 92.88 164 PHE A O 1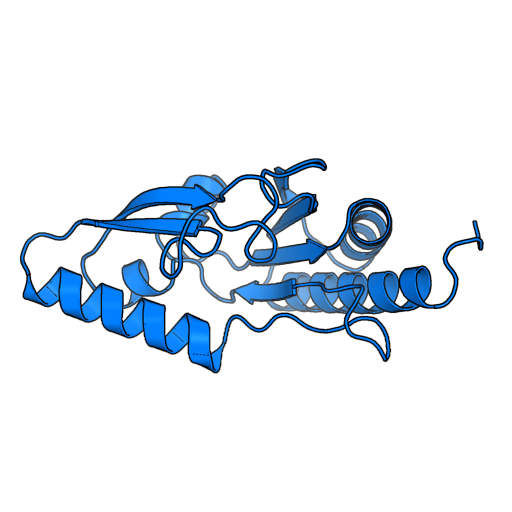
ATOM 1211 N N . ASN A 1 165 ? 20.535 -6.100 -17.637 1.00 85.19 165 ASN A N 1
ATOM 1212 C CA . ASN A 1 165 ? 21.772 -5.566 -17.070 1.00 85.19 165 ASN A CA 1
ATOM 1213 C C . ASN A 1 165 ? 21.890 -5.999 -15.599 1.00 85.19 165 ASN A C 1
ATOM 1215 O O . ASN A 1 165 ? 21.078 -5.580 -14.774 1.00 85.19 165 ASN A O 1
ATOM 1219 N N . TYR A 1 166 ? 22.889 -6.831 -15.285 1.00 78.19 166 TYR A N 1
ATOM 1220 C CA . TYR A 1 166 ? 23.161 -7.381 -13.949 1.00 78.19 166 TYR A CA 1
ATOM 1221 C C . TYR A 1 166 ? 24.625 -7.208 -13.534 1.00 78.19 166 TYR A C 1
ATOM 1223 O O . TYR A 1 166 ? 25.500 -7.165 -14.430 1.00 78.19 166 TYR A O 1
#

Solvent-accessible surface area (backbone atoms only — not comparable to full-atom values): 8557 Å² total; per-residue (Å²): 75,68,17,40,68,74,22,68,33,44,76,79,42,74,49,66,32,65,61,19,60,91,58,43,94,44,99,81,52,48,33,59,52,72,41,76,45,43,94,45,74,65,32,37,49,47,17,50,51,45,40,54,51,39,56,75,74,67,66,66,74,42,63,49,50,98,81,59,82,44,55,36,28,59,42,68,40,69,57,34,18,61,52,52,13,58,73,38,73,47,64,76,40,47,21,29,15,43,39,34,19,42,51,67,40,28,58,59,8,47,56,46,13,52,74,61,26,72,50,43,84,48,42,78,43,67,61,67,40,52,56,55,27,20,40,38,32,30,33,37,55,55,69,28,19,48,42,19,26,50,37,22,46,55,39,29,38,51,34,66,74,42,78,84,76,130

Radius of gyration: 16.38 Å; Cα contacts (8 Å, |Δi|>4): 345; chains: 1; bounding box: 48×26×40 Å

Sequence (166 aa):
DEATKMADVEVVYARSFYAGAKHTSGKWSGEIMAILAGPDPAEVRAGLNAAVDYIKTKAIWYSANEDDSIAFFPHVISRTGSYLSAMCNIPLGSPIAYLVATPNEGLVALDAALKSADVSIVALTMPPSETNYMGVMLTGDQPACAAAAAAFRNKVLEVASHPFNY

Secondary structure (DSSP, 8-state):
-THHHHSS-EEEEEEEPTT-GGG-SSTTTTTEEEEEE-SSHHHHHHHHHHHHHHHHHT---EESSTTS-SEEEEEEESS--HHHHHHTT--TT--EEEEEE-HHHHHHHHHHHHHHSSEEEEEEEPSPPTTS-EEEEEEE-HHHHHHHHHHHHHHHHHHHH-TT--